Protein AF-A0A3B0ZKE2-F1 (afdb_monomer)

Solvent-accessible surface area (backbone atoms only — not comparable to full-atom values): 6584 Å² total; per-residue (Å²): 139,69,73,66,64,61,55,59,57,56,53,53,57,55,52,51,58,61,49,50,50,48,52,49,22,50,50,53,37,17,63,67,50,73,35,90,6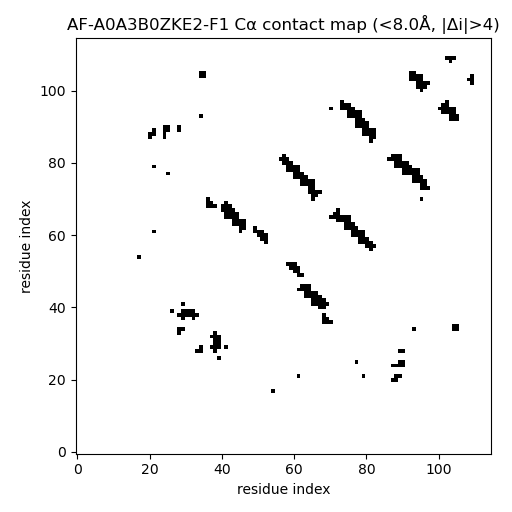8,36,32,74,72,42,39,73,46,74,53,79,86,59,74,66,59,58,98,86,50,54,52,44,57,47,48,28,36,25,74,33,51,76,56,48,80,26,46,35,36,36,39,30,35,45,38,90,87,77,70,41,50,40,65,73,36,40,35,34,42,60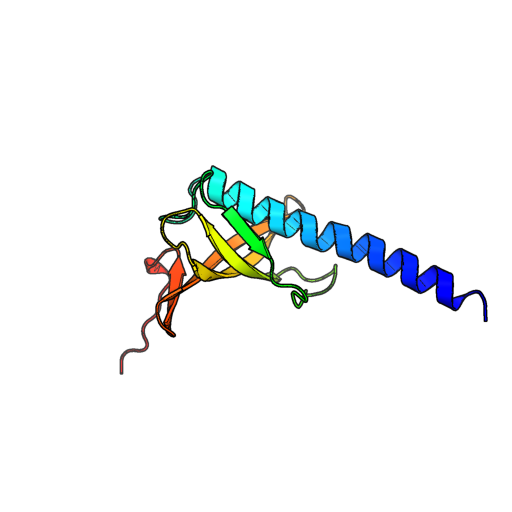,91,89,39,79,43,42,35,56,62,87,73,54,78,74,81,86,126

pLDDT: mean 79.2, std 17.39, range [40.25, 94.75]

Organism: NCBI:txid652676

Sequence (115 aa):
MKKFILILIVVLSQSGCAISSKIDAVNIAADQKKFEGIDQNTRFSISLPASHSGPYASIDQLNFNIEEGKYKGKNASALMGKSKKTETWEVLIIMIDEDGKWVTLPKSAQIFPQL

Structure (mmCIF, N/CA/C/O backbone):
data_AF-A0A3B0ZKE2-F1
#
_entry.id   AF-A0A3B0ZKE2-F1
#
loop_
_atom_site.group_PDB
_atom_site.id
_atom_site.type_symbol
_atom_site.label_atom_id
_atom_site.label_alt_id
_atom_site.label_comp_id
_atom_site.label_asym_id
_atom_site.label_entity_id
_atom_site.label_seq_id
_atom_site.pdbx_PDB_ins_code
_atom_site.Cartn_x
_atom_site.Cartn_y
_atom_site.Cartn_z
_atom_site.occupancy
_atom_site.B_iso_or_equiv
_atom_site.auth_seq_id
_atom_site.auth_comp_id
_atom_site.auth_asym_id
_atom_site.auth_atom_id
_atom_site.pdbx_PDB_model_num
ATOM 1 N N . MET A 1 1 ? 31.698 -28.721 2.680 1.00 44.94 1 MET A N 1
ATOM 2 C CA . MET A 1 1 ? 30.474 -28.079 3.221 1.00 44.94 1 MET A CA 1
ATOM 3 C C . MET A 1 1 ? 30.678 -26.598 3.604 1.00 44.94 1 MET A C 1
ATOM 5 O O . MET A 1 1 ? 30.117 -26.144 4.583 1.00 44.94 1 MET A O 1
ATOM 9 N N . LYS A 1 2 ? 31.459 -25.808 2.844 1.00 42.84 2 LYS A N 1
ATOM 10 C CA . LYS A 1 2 ? 31.631 -24.353 3.086 1.00 42.84 2 LYS A CA 1
ATOM 11 C C . LYS A 1 2 ? 31.039 -23.467 1.978 1.00 42.84 2 LYS A C 1
ATOM 13 O O . LYS A 1 2 ? 30.804 -22.290 2.198 1.00 42.84 2 LYS A O 1
ATOM 18 N N . LYS A 1 3 ? 30.742 -24.041 0.804 1.00 40.25 3 LYS A N 1
ATOM 19 C CA . LYS A 1 3 ? 30.205 -23.313 -0.360 1.00 40.25 3 LYS A CA 1
ATOM 20 C C . LYS A 1 3 ? 28.700 -23.011 -0.264 1.00 40.25 3 LYS A C 1
ATOM 22 O O . LYS A 1 3 ? 28.252 -22.036 -0.846 1.00 40.25 3 LYS A O 1
ATOM 27 N N . PHE A 1 4 ? 27.939 -23.792 0.508 1.00 43.28 4 PHE A N 1
ATOM 28 C CA . PHE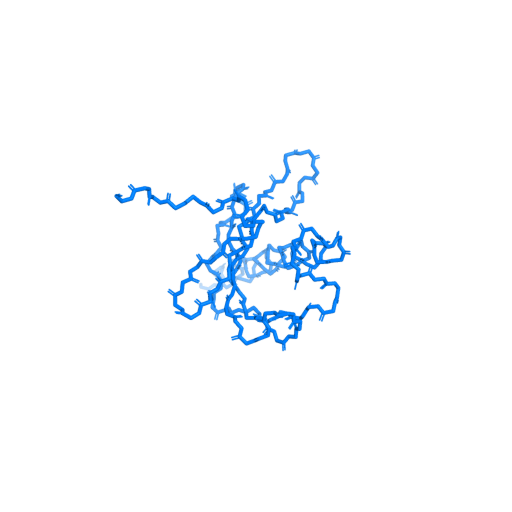 A 1 4 ? 26.490 -23.593 0.662 1.00 43.28 4 PHE A CA 1
ATOM 29 C C . PHE A 1 4 ? 26.119 -22.422 1.586 1.00 43.28 4 PHE A C 1
ATOM 31 O O . PHE A 1 4 ? 25.101 -21.778 1.364 1.00 43.28 4 PHE A O 1
ATOM 38 N N . ILE A 1 5 ? 26.963 -22.093 2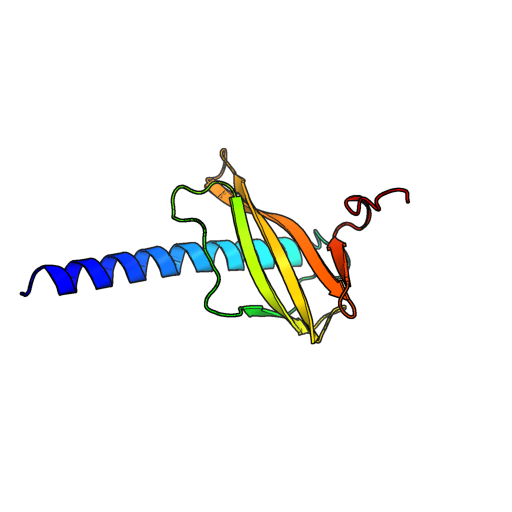.570 1.00 50.03 5 ILE A N 1
ATOM 39 C CA . ILE A 1 5 ? 26.701 -20.996 3.519 1.00 50.03 5 ILE A CA 1
ATOM 40 C C . ILE A 1 5 ? 26.791 -19.628 2.823 1.00 50.03 5 ILE A C 1
ATOM 42 O O . ILE A 1 5 ? 26.024 -18.724 3.135 1.00 50.03 5 ILE A O 1
ATOM 46 N N . LEU A 1 6 ? 27.675 -19.486 1.828 1.00 41.53 6 LEU A N 1
ATOM 47 C CA . LEU A 1 6 ? 27.859 -18.218 1.117 1.00 41.53 6 LEU A CA 1
ATOM 48 C C . LEU A 1 6 ? 26.670 -17.872 0.200 1.00 41.53 6 LEU A C 1
ATOM 50 O O . LEU A 1 6 ? 26.340 -16.703 0.038 1.00 41.53 6 LEU A O 1
ATOM 54 N N . ILE A 1 7 ? 26.007 -18.884 -0.373 1.00 49.22 7 ILE A N 1
ATOM 55 C CA . ILE A 1 7 ? 24.873 -18.688 -1.292 1.00 49.22 7 ILE A CA 1
ATOM 56 C C . ILE A 1 7 ? 23.630 -18.207 -0.529 1.00 49.22 7 ILE A C 1
ATOM 58 O O . ILE A 1 7 ? 22.909 -17.344 -1.019 1.00 49.22 7 ILE A O 1
ATOM 62 N N . LEU A 1 8 ? 23.413 -18.687 0.700 1.00 42.62 8 LEU A N 1
ATOM 63 C CA . LEU A 1 8 ? 22.253 -18.301 1.511 1.00 42.62 8 LEU A CA 1
ATOM 64 C C . LEU A 1 8 ? 22.283 -16.813 1.922 1.00 42.62 8 LEU A C 1
ATOM 66 O O . LEU A 1 8 ? 21.244 -16.160 1.959 1.00 42.62 8 LEU A O 1
ATOM 70 N N . ILE A 1 9 ? 23.472 -16.256 2.178 1.00 49.38 9 ILE A N 1
ATOM 71 C CA . ILE A 1 9 ? 23.643 -14.859 2.620 1.00 49.38 9 ILE A CA 1
ATOM 72 C C . ILE A 1 9 ? 23.364 -13.866 1.478 1.00 49.38 9 ILE A C 1
ATOM 74 O O . ILE A 1 9 ? 22.755 -12.822 1.704 1.00 49.38 9 ILE A O 1
ATOM 78 N N . VAL A 1 10 ? 23.757 -14.199 0.244 1.00 44.62 10 VAL A N 1
ATOM 79 C CA . VAL A 1 10 ? 23.536 -13.334 -0.931 1.00 44.62 10 VAL A CA 1
ATOM 80 C C . VAL A 1 10 ? 22.063 -13.314 -1.359 1.00 44.62 10 VAL A C 1
ATOM 82 O O . VAL A 1 10 ? 21.569 -12.286 -1.814 1.00 44.62 10 VAL A O 1
ATOM 85 N N . VAL A 1 11 ? 21.330 -14.417 -1.174 1.00 48.22 11 VAL A N 1
ATOM 86 C CA . VAL A 1 11 ? 19.886 -14.460 -1.465 1.00 48.22 11 VAL A CA 1
ATOM 87 C C . VAL A 1 11 ? 19.098 -13.599 -0.471 1.00 48.22 11 VAL A C 1
ATOM 89 O O . VAL A 1 11 ? 18.200 -12.870 -0.886 1.00 48.22 11 VAL A O 1
ATOM 92 N N . LEU A 1 12 ? 19.481 -13.603 0.814 1.00 44.09 12 LEU A N 1
ATOM 93 C CA . LEU A 1 12 ? 18.820 -12.806 1.856 1.00 44.09 12 LEU A CA 1
ATOM 94 C C . LEU A 1 12 ? 19.011 -11.290 1.669 1.00 44.09 12 LEU A C 1
ATOM 96 O O . LEU A 1 12 ? 18.078 -10.521 1.914 1.00 44.09 12 LEU A O 1
ATOM 100 N N . SER A 1 13 ? 20.180 -10.848 1.189 1.00 45.97 13 SER A N 1
ATOM 101 C CA . SER A 1 13 ? 20.431 -9.423 0.933 1.00 45.97 13 SER A CA 1
ATOM 102 C C . SER A 1 13 ? 19.670 -8.895 -0.287 1.00 45.97 13 SER A C 1
ATOM 104 O O . SER A 1 13 ? 19.181 -7.768 -0.256 1.00 45.97 13 SER A O 1
ATOM 106 N N . GLN A 1 14 ? 19.486 -9.711 -1.332 1.00 47.28 14 GLN A N 1
ATOM 107 C CA . GLN A 1 14 ? 18.689 -9.314 -2.499 1.00 47.28 14 GLN A CA 1
ATOM 108 C C . GLN A 1 14 ? 17.185 -9.279 -2.204 1.00 47.28 14 GLN A C 1
ATOM 110 O O . GLN A 1 14 ? 16.487 -8.386 -2.689 1.00 47.28 14 GLN A O 1
ATOM 115 N N . SER A 1 15 ? 16.679 -10.193 -1.369 1.00 50.41 15 SER A N 1
ATOM 116 C CA . SER A 1 15 ? 15.276 -10.157 -0.940 1.00 50.41 15 SER A CA 1
ATOM 117 C C . SER A 1 15 ? 14.951 -8.940 -0.069 1.00 50.41 15 SER A C 1
ATOM 119 O O . SER A 1 15 ? 13.867 -8.383 -0.209 1.00 50.41 15 SER A O 1
ATOM 121 N N . GLY A 1 16 ? 15.886 -8.473 0.768 1.00 51.56 16 GLY A N 1
ATOM 122 C CA . GLY A 1 16 ? 15.686 -7.280 1.603 1.00 51.56 16 GLY A CA 1
ATOM 123 C C . GLY A 1 16 ? 15.430 -6.007 0.785 1.00 51.56 16 GLY A C 1
ATOM 124 O O . GLY A 1 16 ? 14.481 -5.276 1.067 1.00 51.56 16 GLY A O 1
ATOM 125 N N . CYS A 1 17 ? 16.198 -5.793 -0.289 1.00 60.97 17 CYS A N 1
ATOM 126 C CA . CYS A 1 17 ? 16.008 -4.656 -1.203 1.00 60.97 17 CYS A CA 1
ATOM 127 C C . CYS A 1 17 ? 14.709 -4.757 -2.029 1.00 60.97 17 CYS A C 1
ATOM 129 O O . CYS A 1 17 ? 14.093 -3.750 -2.391 1.00 60.97 17 CYS A O 1
ATOM 131 N N . ALA A 1 18 ? 14.270 -5.980 -2.345 1.00 67.62 18 ALA A N 1
ATOM 132 C CA . ALA A 1 18 ? 13.046 -6.200 -3.113 1.00 67.62 18 ALA A CA 1
ATOM 133 C C . ALA A 1 18 ? 11.779 -5.866 -2.310 1.00 67.62 18 ALA A C 1
ATOM 135 O O . ALA A 1 18 ? 10.769 -5.488 -2.902 1.00 67.62 18 ALA A O 1
ATOM 136 N N . ILE A 1 19 ? 11.828 -5.999 -0.982 1.00 76.69 19 ILE A N 1
ATOM 137 C CA . ILE A 1 19 ? 10.722 -5.635 -0.092 1.00 76.69 19 ILE A CA 1
ATOM 138 C C . ILE A 1 19 ? 10.732 -4.132 0.168 1.00 76.69 19 ILE A C 1
ATOM 140 O O . ILE A 1 19 ? 9.693 -3.503 0.000 1.00 76.69 19 ILE A O 1
ATOM 144 N N . SER A 1 20 ? 11.887 -3.539 0.494 1.00 81.31 20 SER A N 1
ATOM 145 C CA . SER A 1 20 ? 11.982 -2.102 0.801 1.00 81.31 20 SER A CA 1
ATOM 146 C C . SER A 1 20 ? 11.416 -1.224 -0.317 1.00 81.31 20 SER A C 1
ATOM 148 O O . SER A 1 20 ? 10.575 -0.373 -0.058 1.00 81.31 20 SER A O 1
ATOM 150 N N . SER A 1 21 ? 11.752 -1.524 -1.574 1.00 84.56 21 SER A N 1
ATOM 151 C CA . SER A 1 21 ? 11.231 -0.776 -2.731 1.00 84.56 21 SER A CA 1
ATOM 152 C C . SER A 1 21 ? 9.706 -0.852 -2.904 1.00 84.56 21 SER A C 1
ATOM 154 O O . SER A 1 21 ? 9.107 0.050 -3.489 1.00 84.56 21 SER A O 1
ATOM 156 N N . LYS A 1 22 ? 9.054 -1.905 -2.397 1.00 86.94 22 LYS A N 1
ATOM 157 C CA . LYS A 1 22 ? 7.587 -2.023 -2.400 1.00 86.94 22 LYS A CA 1
ATOM 158 C C . LYS A 1 22 ? 6.960 -1.205 -1.278 1.00 86.94 22 LYS A C 1
ATOM 160 O O . LYS A 1 22 ? 5.933 -0.572 -1.493 1.00 86.94 22 LYS A O 1
ATOM 165 N N . ILE A 1 23 ? 7.598 -1.182 -0.109 1.00 88.19 23 ILE A N 1
ATOM 166 C CA . ILE A 1 23 ? 7.194 -0.321 1.011 1.00 88.19 23 ILE A CA 1
ATOM 167 C C . ILE A 1 23 ? 7.261 1.141 0.581 1.00 88.19 23 ILE A C 1
ATOM 169 O O . ILE A 1 23 ? 6.295 1.879 0.756 1.00 88.19 23 ILE A O 1
ATOM 173 N N . ASP A 1 24 ? 8.365 1.532 -0.056 1.00 89.94 24 ASP A N 1
ATOM 174 C CA . ASP A 1 24 ? 8.557 2.888 -0.563 1.00 89.94 24 ASP A CA 1
ATOM 175 C C . ASP A 1 24 ? 7.454 3.267 -1.551 1.00 89.94 24 ASP A C 1
ATOM 177 O O . ASP A 1 24 ? 6.903 4.358 -1.473 1.00 89.94 24 ASP A O 1
ATOM 181 N N . ALA A 1 25 ? 7.057 2.352 -2.434 1.00 91.12 25 ALA A N 1
ATOM 182 C CA . ALA A 1 25 ? 5.960 2.592 -3.363 1.00 91.12 25 ALA A CA 1
ATOM 183 C C . ALA A 1 25 ? 4.595 2.781 -2.668 1.00 91.12 25 ALA A C 1
ATOM 185 O O . ALA A 1 25 ? 3.785 3.578 -3.147 1.00 91.12 25 ALA A O 1
ATOM 186 N N . VAL A 1 26 ? 4.334 2.105 -1.541 1.00 91.38 26 VAL A N 1
ATOM 187 C CA . VAL A 1 26 ? 3.137 2.365 -0.717 1.00 91.38 26 VAL A CA 1
ATOM 188 C C . VAL A 1 26 ? 3.215 3.738 -0.053 1.00 91.38 26 VAL A C 1
ATOM 190 O O . VAL A 1 26 ? 2.249 4.495 -0.142 1.00 91.38 26 VAL A O 1
ATOM 193 N N . ASN A 1 27 ? 4.359 4.094 0.533 1.00 91.81 27 ASN A N 1
ATOM 194 C CA . ASN A 1 27 ? 4.566 5.407 1.150 1.00 91.81 27 ASN A CA 1
ATOM 195 C C . ASN A 1 27 ? 4.421 6.541 0.125 1.00 91.81 2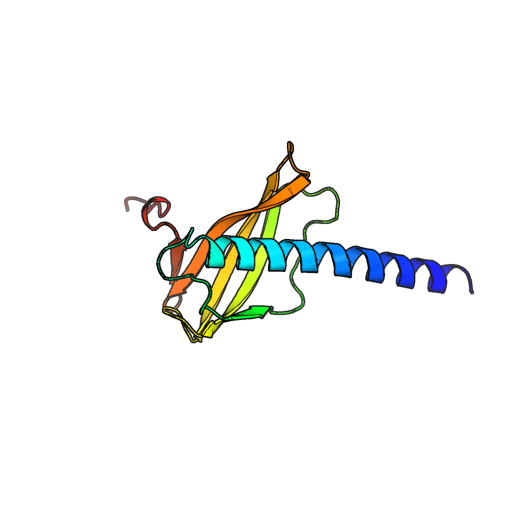7 ASN A C 1
ATOM 197 O O . ASN A 1 27 ? 3.671 7.480 0.356 1.00 91.81 27 ASN A O 1
ATOM 201 N N . ILE A 1 28 ? 5.030 6.406 -1.057 1.00 93.19 28 ILE A N 1
ATOM 202 C CA . ILE A 1 28 ? 4.892 7.367 -2.161 1.00 93.19 28 ILE A CA 1
ATOM 203 C C . ILE A 1 28 ? 3.423 7.514 -2.574 1.00 93.19 28 ILE A C 1
ATOM 205 O O . ILE A 1 28 ? 2.951 8.628 -2.796 1.00 93.19 28 ILE A O 1
ATOM 209 N N . ALA A 1 29 ? 2.679 6.409 -2.680 1.00 91.81 29 ALA A N 1
ATOM 210 C CA . ALA A 1 29 ? 1.259 6.470 -3.018 1.00 91.81 29 ALA A CA 1
ATOM 211 C C . ALA A 1 29 ? 0.426 7.176 -1.931 1.00 91.81 29 ALA A C 1
ATOM 213 O O . ALA A 1 29 ? -0.521 7.894 -2.266 1.00 91.81 29 ALA A O 1
ATOM 214 N N . ALA A 1 30 ? 0.783 6.991 -0.658 1.00 92.31 30 ALA A N 1
ATOM 215 C CA . ALA A 1 30 ? 0.174 7.682 0.473 1.00 92.31 30 ALA A CA 1
ATOM 216 C C . ALA A 1 30 ? 0.504 9.186 0.453 1.00 92.31 30 ALA A C 1
ATOM 218 O O . ALA A 1 30 ? -0.402 10.016 0.503 1.00 92.31 30 ALA A O 1
ATOM 219 N N . ASP A 1 31 ? 1.765 9.563 0.252 1.00 93.25 31 ASP A N 1
ATOM 220 C CA . ASP A 1 31 ? 2.192 10.965 0.148 1.00 93.25 31 ASP A CA 1
ATOM 221 C C . ASP A 1 31 ? 1.478 11.700 -0.995 1.00 93.25 31 ASP A C 1
ATOM 223 O O . ASP A 1 31 ? 1.049 12.848 -0.857 1.00 93.25 31 ASP A O 1
ATOM 227 N N . GLN A 1 32 ? 1.268 11.008 -2.117 1.00 92.50 32 GLN A N 1
ATOM 228 C CA . GLN A 1 32 ? 0.532 11.523 -3.274 1.00 92.50 32 GLN A CA 1
ATOM 229 C C . GLN A 1 32 ? -0.989 11.567 -3.074 1.00 92.50 32 GLN A C 1
ATOM 231 O O . GLN A 1 32 ? -1.698 12.037 -3.966 1.00 92.50 32 GLN A O 1
ATOM 236 N N . LYS A 1 33 ? -1.512 11.064 -1.946 1.00 91.56 33 LYS A N 1
ATOM 237 C CA . LYS A 1 33 ? -2.953 10.882 -1.693 1.00 91.56 33 LYS A CA 1
ATOM 238 C C . LYS A 1 33 ? -3.648 10.137 -2.836 1.00 91.56 33 LYS A C 1
ATOM 240 O O . LYS A 1 33 ? -4.776 10.459 -3.212 1.00 91.56 33 LYS A O 1
ATOM 245 N N . LYS A 1 34 ? -2.960 9.144 -3.411 1.00 90.38 34 LYS A N 1
ATOM 246 C CA . LYS A 1 34 ? -3.434 8.391 -4.583 1.00 90.38 34 LYS A CA 1
ATOM 247 C C . LYS A 1 34 ? -4.707 7.593 -4.281 1.00 90.38 34 LYS A C 1
ATOM 249 O O . LYS A 1 34 ? -5.501 7.343 -5.186 1.00 90.38 34 LYS A O 1
ATOM 254 N N . PHE A 1 35 ? -4.906 7.206 -3.020 1.00 92.69 35 PHE A N 1
ATOM 255 C CA . PHE A 1 35 ? -6.046 6.415 -2.567 1.00 92.69 35 PHE A CA 1
ATOM 256 C C . PHE A 1 35 ? -6.799 7.131 -1.445 1.00 92.69 35 PHE A C 1
ATOM 258 O O . PHE A 1 35 ? -6.207 7.676 -0.517 1.00 92.69 35 PHE A O 1
ATOM 265 N N . GLU A 1 36 ? -8.129 7.120 -1.516 1.00 89.81 36 GLU A N 1
ATOM 266 C CA . GLU A 1 36 ? -8.977 7.819 -0.551 1.00 89.81 36 GLU A CA 1
ATOM 267 C C . GLU A 1 36 ? -8.774 7.288 0.877 1.00 89.81 36 GLU A C 1
ATOM 269 O O . GLU A 1 36 ? -9.038 6.119 1.163 1.00 89.81 36 GLU A O 1
ATOM 274 N N . GLY A 1 37 ? -8.378 8.175 1.793 1.00 88.56 37 GLY A N 1
ATOM 275 C CA . GLY A 1 37 ? -8.156 7.833 3.200 1.00 88.56 37 GLY A CA 1
ATOM 276 C C . GLY A 1 37 ? -6.807 7.178 3.494 1.00 88.56 37 GLY A C 1
ATOM 277 O O . GLY A 1 37 ? -6.595 6.771 4.633 1.00 88.56 37 GLY A O 1
ATOM 278 N N . ILE A 1 38 ? -5.929 7.090 2.490 1.00 92.06 38 ILE A N 1
ATOM 279 C CA . ILE A 1 38 ? -4.523 6.721 2.631 1.00 92.06 38 ILE A CA 1
ATOM 280 C C . ILE A 1 38 ? -3.695 7.954 2.260 1.00 92.06 38 ILE A C 1
ATOM 282 O O . ILE A 1 38 ? -3.645 8.358 1.098 1.00 92.06 38 ILE A O 1
ATOM 286 N N . ASP A 1 39 ? -3.087 8.575 3.263 1.00 93.38 39 ASP A N 1
ATOM 287 C CA . ASP A 1 39 ? -2.265 9.777 3.120 1.00 93.38 39 ASP A CA 1
ATOM 288 C C . ASP A 1 39 ? -0.942 9.668 3.899 1.00 93.38 39 ASP A C 1
ATOM 290 O O . ASP A 1 39 ? -0.706 8.671 4.577 1.00 93.38 39 ASP A O 1
ATOM 294 N N . GLN A 1 40 ? -0.092 10.696 3.835 1.00 91.50 40 GLN A N 1
ATOM 295 C CA . GLN A 1 40 ? 1.198 10.755 4.545 1.00 91.50 40 GLN A CA 1
ATOM 296 C C . GLN A 1 40 ? 1.122 10.520 6.072 1.00 91.50 40 GLN A C 1
ATOM 298 O O . GLN A 1 40 ? 2.136 10.234 6.700 1.00 91.50 40 GLN A O 1
ATOM 303 N N . ASN A 1 41 ? -0.056 10.661 6.698 1.00 91.56 41 ASN A N 1
ATOM 304 C CA . ASN A 1 41 ? -0.250 10.386 8.128 1.00 91.56 41 ASN A CA 1
ATOM 305 C C . ASN A 1 41 ? -0.675 8.932 8.388 1.00 91.56 41 ASN A C 1
ATOM 307 O O . ASN A 1 41 ? -0.872 8.531 9.535 1.00 91.56 41 ASN A O 1
ATOM 311 N N . THR A 1 42 ? -0.875 8.145 7.334 1.00 92.19 42 THR A N 1
ATOM 312 C CA . THR A 1 42 ? -1.225 6.732 7.442 1.00 92.19 42 THR A CA 1
ATOM 313 C C . THR A 1 42 ? 0.042 5.936 7.718 1.00 92.19 42 THR A C 1
ATOM 315 O O . THR A 1 42 ? 1.011 6.018 6.966 1.00 92.19 42 THR A O 1
ATOM 318 N N . ARG A 1 43 ? 0.045 5.159 8.802 1.00 91.81 43 ARG A N 1
ATOM 319 C CA . ARG A 1 43 ? 1.181 4.302 9.171 1.00 91.81 43 ARG A CA 1
ATOM 320 C C . ARG A 1 43 ? 0.816 2.846 8.961 1.00 91.81 43 ARG A C 1
ATOM 322 O O . ARG A 1 43 ? -0.301 2.435 9.275 1.00 91.81 43 ARG A O 1
ATOM 329 N N . PHE A 1 44 ? 1.769 2.075 8.454 1.00 90.75 44 PHE A N 1
ATOM 330 C CA . PHE A 1 44 ? 1.576 0.673 8.108 1.00 90.75 44 PHE A CA 1
ATOM 331 C C . PHE A 1 44 ? 2.596 -0.196 8.837 1.00 90.75 44 PHE A C 1
ATOM 333 O O . PHE A 1 44 ? 3.780 0.145 8.871 1.00 90.75 44 PHE A O 1
ATOM 340 N N . SER A 1 45 ? 2.166 -1.355 9.330 1.00 89.06 45 SER A N 1
ATOM 341 C CA . SER A 1 45 ? 3.068 -2.435 9.727 1.00 89.06 45 SER A CA 1
ATOM 342 C C . SER A 1 45 ? 2.928 -3.624 8.797 1.00 89.06 45 SER A C 1
ATOM 344 O O . SER A 1 45 ? 1.840 -4.084 8.464 1.00 89.06 45 SER A O 1
ATOM 346 N N . ILE A 1 46 ? 4.065 -4.126 8.333 1.00 81.56 46 ILE A N 1
ATOM 347 C CA . ILE A 1 46 ? 4.100 -5.188 7.332 1.00 81.56 46 ILE A CA 1
ATOM 348 C C . ILE A 1 46 ? 4.053 -6.524 8.047 1.00 81.56 46 ILE A C 1
ATOM 350 O O . ILE A 1 46 ? 4.869 -6.804 8.926 1.00 81.56 46 ILE A O 1
ATOM 354 N N . SER A 1 47 ? 3.116 -7.370 7.637 1.00 67.50 47 SER A N 1
ATOM 355 C CA . SER A 1 47 ? 3.039 -8.736 8.136 1.00 67.50 47 SER A CA 1
ATOM 356 C C . SER A 1 47 ? 4.048 -9.598 7.377 1.00 67.50 47 SER A C 1
ATOM 358 O O . SER A 1 47 ? 3.876 -9.872 6.189 1.00 67.50 47 SER A O 1
ATOM 360 N N . LEU A 1 48 ? 5.118 -10.018 8.055 1.00 60.75 48 LEU A N 1
ATOM 361 C CA . LEU A 1 48 ? 6.053 -11.018 7.540 1.00 60.75 48 LEU A CA 1
ATOM 362 C C . LEU A 1 48 ? 5.607 -12.428 7.981 1.00 60.75 48 LEU A C 1
ATOM 364 O O . LEU A 1 48 ? 5.183 -12.584 9.126 1.00 60.75 48 LEU A O 1
ATOM 368 N N . PRO A 1 49 ? 5.723 -13.462 7.126 1.00 55.00 49 PRO A N 1
ATOM 369 C CA . PRO A 1 49 ? 6.334 -13.446 5.801 1.00 55.00 49 PRO A CA 1
ATOM 370 C C . PRO A 1 49 ? 5.370 -12.908 4.739 1.00 55.00 49 PRO A C 1
ATOM 372 O O . PRO A 1 49 ? 4.294 -13.459 4.514 1.00 55.00 49 PRO A O 1
ATOM 375 N N . ALA A 1 50 ? 5.778 -11.853 4.041 1.00 58.53 50 ALA A N 1
ATOM 376 C CA . ALA A 1 50 ? 5.072 -11.428 2.849 1.00 58.53 50 ALA A CA 1
ATOM 377 C C . ALA A 1 50 ? 5.512 -12.359 1.706 1.00 58.53 50 ALA A C 1
ATOM 379 O O . ALA A 1 50 ? 6.699 -12.516 1.417 1.00 58.53 50 ALA A O 1
ATOM 380 N N . SER A 1 51 ? 4.553 -13.082 1.124 1.00 59.97 51 SER A N 1
ATOM 381 C CA . SER A 1 51 ? 4.805 -13.898 -0.061 1.00 59.97 51 SER A CA 1
ATOM 382 C C . SER A 1 51 ? 5.145 -12.952 -1.202 1.00 59.97 51 SER A C 1
ATOM 384 O O . SER A 1 51 ? 4.289 -12.185 -1.630 1.00 59.97 51 SER A O 1
ATOM 386 N N . HIS A 1 52 ? 6.391 -12.993 -1.666 1.00 63.75 52 HIS A N 1
ATOM 387 C CA . HIS A 1 52 ? 6.852 -12.139 -2.747 1.00 63.75 52 HIS A CA 1
ATOM 388 C C . HIS A 1 52 ? 7.070 -12.945 -4.006 1.00 63.75 52 HIS A C 1
ATOM 390 O O . HIS A 1 52 ? 7.815 -13.928 -4.029 1.00 63.75 52 HIS A O 1
ATOM 396 N N . SER A 1 53 ? 6.474 -12.458 -5.080 1.00 65.19 53 SER A N 1
ATOM 397 C CA . SER A 1 53 ? 6.858 -12.856 -6.419 1.00 65.19 53 SER A CA 1
ATOM 398 C C . SER A 1 53 ? 8.329 -12.448 -6.615 1.00 65.19 53 SER A C 1
ATOM 400 O O . SER A 1 53 ? 8.721 -11.327 -6.279 1.00 65.19 53 SER A O 1
ATOM 402 N N . GLY A 1 54 ? 9.173 -13.394 -7.047 1.00 60.97 54 GLY A N 1
ATOM 403 C CA . GLY A 1 54 ? 10.632 -13.226 -7.127 1.00 60.97 54 GLY A CA 1
ATOM 404 C C . GLY A 1 54 ? 11.088 -12.018 -7.968 1.00 60.97 54 GLY A C 1
ATOM 405 O O . GLY A 1 54 ? 10.273 -11.334 -8.580 1.00 60.97 54 GLY A O 1
ATOM 406 N N . PRO A 1 55 ? 12.400 -11.749 -8.074 1.00 60.38 55 PRO A N 1
ATOM 407 C CA . PRO A 1 55 ? 12.934 -10.506 -8.657 1.00 60.38 55 PRO A CA 1
ATOM 408 C C . PRO A 1 55 ? 12.552 -10.249 -10.129 1.00 60.38 55 PRO A C 1
ATOM 410 O O . PRO A 1 55 ? 12.683 -9.124 -10.607 1.00 60.38 55 PRO A O 1
ATOM 413 N N . TYR A 1 56 ? 12.072 -11.274 -10.838 1.00 65.94 56 TYR A N 1
ATOM 414 C CA . TYR A 1 56 ? 11.610 -11.205 -12.228 1.00 65.94 56 TYR A CA 1
ATOM 415 C C . TYR A 1 56 ? 10.100 -10.973 -12.372 1.00 65.94 56 TYR A C 1
ATOM 417 O O . TYR A 1 56 ? 9.592 -10.911 -13.491 1.00 65.94 56 TYR A O 1
ATOM 425 N N . ALA A 1 57 ? 9.367 -10.870 -11.264 1.00 74.06 57 ALA A N 1
ATOM 426 C CA . ALA A 1 57 ? 7.941 -10.610 -11.295 1.00 74.06 57 ALA A CA 1
ATOM 427 C C . ALA A 1 57 ? 7.659 -9.142 -11.637 1.00 74.06 57 ALA A C 1
ATOM 429 O O . ALA A 1 57 ? 8.275 -8.224 -11.094 1.00 74.06 57 ALA A O 1
ATOM 430 N N . SER A 1 58 ? 6.704 -8.923 -12.538 1.00 82.62 58 SER A N 1
ATOM 431 C CA . SER A 1 58 ? 6.212 -7.593 -12.910 1.00 82.62 58 SER A CA 1
ATOM 432 C C . SER A 1 58 ? 4.999 -7.151 -12.093 1.00 82.62 58 SER A C 1
ATOM 434 O O . SER A 1 58 ? 4.596 -5.995 -12.193 1.00 82.62 58 SER A O 1
ATOM 436 N N . ILE A 1 59 ? 4.411 -8.058 -11.314 1.00 86.50 59 ILE A N 1
ATOM 437 C CA . ILE A 1 59 ? 3.263 -7.830 -10.437 1.00 86.50 59 ILE A CA 1
ATOM 438 C C . ILE A 1 59 ? 3.570 -8.507 -9.106 1.00 86.50 59 ILE A C 1
ATOM 440 O O . ILE A 1 59 ? 4.153 -9.593 -9.095 1.00 86.50 59 ILE A O 1
ATOM 444 N N . ASP A 1 60 ? 3.196 -7.871 -8.003 1.00 88.50 60 ASP A N 1
ATOM 445 C CA . ASP A 1 60 ? 3.283 -8.482 -6.683 1.00 88.50 60 ASP A CA 1
ATOM 446 C C . ASP A 1 60 ? 2.234 -7.921 -5.719 1.00 88.50 60 ASP A C 1
ATOM 448 O O . ASP A 1 60 ? 1.522 -6.962 -6.030 1.00 88.50 60 ASP A O 1
ATOM 452 N N . GLN A 1 61 ? 2.160 -8.529 -4.539 1.00 87.19 61 GLN A N 1
ATOM 453 C CA . GLN A 1 61 ? 1.265 -8.137 -3.463 1.00 87.19 61 GLN A CA 1
ATOM 454 C C . GLN A 1 61 ? 2.060 -7.814 -2.195 1.00 87.19 61 GLN A C 1
ATOM 456 O O . GLN A 1 61 ? 3.020 -8.506 -1.850 1.00 87.19 61 GLN A O 1
ATOM 461 N N . LEU A 1 62 ? 1.638 -6.777 -1.474 1.00 88.25 62 LEU A N 1
ATOM 462 C CA . LEU A 1 62 ? 2.158 -6.456 -0.148 1.00 88.25 62 LEU A CA 1
ATOM 463 C C . LEU A 1 62 ? 1.008 -6.395 0.853 1.00 88.25 62 LEU A C 1
ATOM 465 O O . LEU A 1 62 ? 0.111 -5.568 0.713 1.00 88.25 62 LEU A O 1
ATOM 469 N N . ASN A 1 63 ? 1.050 -7.258 1.867 1.00 89.75 63 ASN A N 1
ATOM 470 C CA . ASN A 1 63 ? 0.069 -7.280 2.952 1.00 89.75 63 ASN A CA 1
ATOM 471 C C . ASN A 1 63 ? 0.589 -6.490 4.155 1.00 89.75 63 ASN A C 1
ATOM 473 O O . ASN A 1 63 ? 1.752 -6.634 4.543 1.00 89.75 63 ASN A O 1
ATOM 477 N N . PHE A 1 64 ? -0.273 -5.678 4.753 1.00 90.69 64 PHE A N 1
ATOM 478 C CA . PHE A 1 64 ? 0.071 -4.837 5.896 1.00 90.69 64 PHE A CA 1
ATOM 479 C C . PHE A 1 64 ? -1.151 -4.553 6.772 1.00 90.69 64 PHE A C 1
ATOM 481 O O . PHE A 1 64 ? -2.293 -4.623 6.322 1.00 90.69 64 PHE A O 1
ATOM 488 N N . ASN A 1 65 ? -0.909 -4.221 8.035 1.00 93.56 65 ASN A N 1
ATOM 489 C CA . ASN A 1 65 ? -1.899 -3.657 8.940 1.00 93.56 65 ASN A CA 1
ATOM 490 C C . ASN A 1 65 ? -1.765 -2.129 8.964 1.00 93.56 65 ASN A C 1
ATOM 492 O O . ASN A 1 65 ? -0.660 -1.598 8.848 1.00 93.56 65 ASN A O 1
ATOM 496 N N . ILE A 1 66 ? -2.886 -1.422 9.091 1.00 93.44 66 ILE A N 1
ATOM 497 C CA . ILE A 1 66 ? -2.914 0.040 9.179 1.00 93.44 66 ILE A CA 1
ATOM 498 C C . ILE A 1 66 ? -2.940 0.441 10.657 1.00 93.44 66 ILE A C 1
ATOM 500 O O . ILE A 1 66 ? -3.929 0.224 11.351 1.00 93.44 66 ILE A O 1
ATOM 504 N N . GLU A 1 67 ? -1.874 1.066 11.144 1.00 94.62 67 GLU A N 1
ATOM 505 C CA . GLU A 1 67 ? -1.710 1.423 12.561 1.00 94.62 67 GLU A CA 1
ATOM 506 C C . GLU A 1 67 ? -2.275 2.809 12.895 1.00 94.62 67 GLU A C 1
ATOM 508 O O . GLU A 1 67 ? -2.744 3.058 14.011 1.00 94.62 67 GLU A O 1
ATOM 513 N N . GLU A 1 68 ? -2.262 3.714 11.917 1.00 94.50 68 GLU A N 1
ATOM 514 C CA . GLU A 1 68 ? -2.754 5.089 12.024 1.00 94.50 68 GLU A CA 1
ATOM 515 C C . GLU A 1 68 ? -3.433 5.508 10.710 1.00 94.50 68 GLU A C 1
ATOM 517 O O . GLU A 1 68 ? -3.098 4.984 9.650 1.00 94.50 68 GLU A O 1
ATOM 522 N N . GLY A 1 69 ? -4.391 6.441 10.773 1.00 92.94 69 GLY A N 1
ATOM 523 C CA . GLY A 1 69 ? -5.165 6.922 9.616 1.00 92.94 69 GLY A CA 1
ATOM 524 C C . GLY A 1 69 ? -6.643 6.502 9.627 1.00 92.94 69 GLY A C 1
ATOM 525 O O . GLY A 1 69 ? -7.147 5.967 10.618 1.00 92.94 69 GLY A O 1
ATOM 526 N N . LYS A 1 70 ? -7.356 6.754 8.515 1.00 94.19 70 LYS A N 1
ATOM 527 C CA . LYS A 1 70 ? -8.815 6.519 8.383 1.00 94.19 70 LYS A CA 1
ATOM 528 C C . LYS A 1 70 ? -9.211 5.064 8.648 1.00 94.19 70 LYS A C 1
ATOM 530 O O . LYS A 1 70 ? -10.252 4.813 9.245 1.00 94.19 70 LYS A O 1
ATOM 535 N N . TYR A 1 71 ? -8.377 4.121 8.217 1.00 93.38 71 TYR A N 1
ATOM 536 C CA . TYR A 1 71 ? -8.634 2.681 8.304 1.00 93.38 71 TYR A CA 1
ATOM 537 C C . TYR A 1 71 ? -7.821 2.004 9.416 1.00 93.38 71 TYR A C 1
ATOM 539 O O . TYR A 1 71 ? -7.441 0.841 9.294 1.00 93.38 71 TYR A O 1
ATOM 547 N N . LYS A 1 72 ? -7.520 2.729 10.499 1.00 94.75 72 LYS A N 1
ATOM 548 C CA . LYS A 1 72 ? -6.761 2.200 11.638 1.00 94.75 72 LYS A CA 1
ATOM 549 C C . LYS A 1 72 ? -7.340 0.875 12.154 1.00 94.75 72 LYS A C 1
ATOM 551 O O . LYS A 1 72 ? -8.543 0.748 12.373 1.00 94.75 72 LYS A O 1
ATOM 556 N N . GLY A 1 73 ? -6.458 -0.091 12.392 1.00 92.88 73 GLY A N 1
ATOM 557 C CA . GLY A 1 73 ? -6.767 -1.437 12.867 1.00 92.88 73 GLY A CA 1
ATOM 558 C C . GLY A 1 73 ? -7.212 -2.406 11.773 1.00 92.88 73 GLY A C 1
ATOM 559 O O . GLY A 1 73 ? -7.409 -3.584 12.070 1.00 92.88 73 GLY A O 1
ATOM 560 N N . LYS A 1 74 ? -7.372 -1.954 10.523 1.00 94.38 74 LYS A N 1
ATOM 561 C CA . LYS A 1 74 ? -7.767 -2.821 9.409 1.00 94.38 74 LYS A CA 1
ATOM 562 C C . LYS A 1 74 ? -6.548 -3.467 8.753 1.00 94.38 74 LYS A C 1
ATOM 564 O O . LYS A 1 74 ? -5.475 -2.866 8.654 1.00 94.38 74 LYS A O 1
ATOM 569 N N . ASN A 1 75 ? -6.738 -4.695 8.279 1.00 93.00 75 ASN A N 1
ATOM 570 C CA . ASN A 1 75 ? -5.781 -5.347 7.395 1.00 93.00 75 ASN A CA 1
ATOM 571 C C . ASN A 1 75 ? -5.963 -4.810 5.980 1.00 93.00 75 ASN A C 1
ATOM 573 O O . ASN A 1 75 ? -7.080 -4.532 5.544 1.00 93.00 75 ASN A O 1
ATOM 577 N N . ALA A 1 76 ? -4.862 -4.678 5.259 1.00 92.88 76 ALA A N 1
ATOM 578 C CA . ALA A 1 76 ? -4.853 -4.175 3.906 1.00 92.88 76 ALA A CA 1
ATOM 579 C C . ALA A 1 76 ? -3.848 -4.929 3.035 1.00 92.88 76 ALA A C 1
ATOM 581 O O . ALA A 1 76 ? -2.920 -5.593 3.507 1.00 92.88 76 ALA A O 1
ATOM 582 N N . SER A 1 77 ? -4.066 -4.835 1.732 1.00 91.94 77 SER A N 1
ATOM 583 C CA . SER A 1 77 ? -3.234 -5.456 0.722 1.00 91.94 77 SER A CA 1
ATOM 584 C C . SER A 1 77 ? -3.074 -4.529 -0.472 1.00 91.94 77 SER A C 1
ATOM 586 O O . SER A 1 77 ? -4.059 -4.136 -1.093 1.00 91.94 77 SER A O 1
ATOM 588 N N . ALA A 1 78 ? -1.839 -4.166 -0.800 1.00 91.88 78 ALA A N 1
ATOM 589 C CA . ALA A 1 78 ? -1.525 -3.423 -2.010 1.00 91.88 78 ALA A CA 1
ATOM 590 C C . ALA A 1 78 ? -1.206 -4.394 -3.146 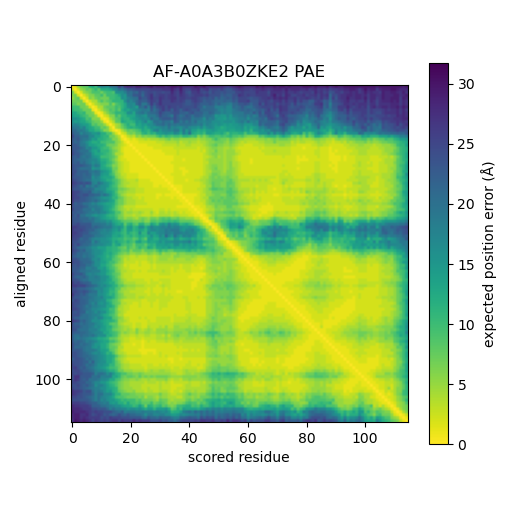1.00 91.88 78 ALA A C 1
ATOM 592 O O . ALA A 1 78 ? -0.266 -5.184 -3.047 1.00 91.88 78 ALA A O 1
ATOM 593 N N . LEU A 1 79 ? -1.953 -4.285 -4.243 1.00 90.81 79 LEU A N 1
ATOM 594 C CA . LEU A 1 79 ? -1.575 -4.862 -5.526 1.00 90.81 79 LEU A CA 1
ATOM 595 C C . LEU A 1 79 ? -0.658 -3.878 -6.249 1.00 90.81 79 LEU A C 1
ATOM 597 O O . LEU A 1 79 ? -1.006 -2.708 -6.441 1.00 90.81 79 LEU A O 1
ATOM 601 N N . MET A 1 80 ? 0.509 -4.356 -6.661 1.00 91.12 80 MET A N 1
ATOM 602 C CA . MET A 1 80 ? 1.588 -3.516 -7.165 1.00 91.12 80 MET A CA 1
ATOM 603 C C . MET A 1 80 ? 2.100 -4.034 -8.502 1.00 91.12 80 MET A C 1
ATOM 605 O O . MET A 1 80 ? 2.159 -5.241 -8.730 1.00 91.12 80 MET A O 1
ATOM 609 N N . GLY A 1 81 ? 2.506 -3.118 -9.375 1.00 90.12 81 GLY A N 1
ATOM 610 C CA . GLY A 1 81 ? 3.145 -3.430 -10.650 1.00 90.12 81 GLY A CA 1
ATOM 611 C C . GLY A 1 81 ? 4.507 -2.758 -10.762 1.00 90.12 81 GLY A C 1
ATOM 612 O O . GLY A 1 81 ? 4.694 -1.654 -10.257 1.00 90.12 81 GLY A O 1
ATOM 613 N N . LYS A 1 82 ? 5.463 -3.405 -11.429 1.00 89.88 82 LYS A N 1
ATOM 614 C CA . LYS A 1 82 ? 6.758 -2.801 -11.755 1.00 89.88 82 LYS A CA 1
ATOM 615 C C . LYS A 1 82 ? 6.673 -2.107 -13.114 1.00 89.88 82 LYS A C 1
ATOM 617 O O . LYS A 1 82 ? 6.417 -2.750 -14.134 1.00 89.88 82 LYS A O 1
ATOM 622 N N . SER A 1 83 ? 6.891 -0.795 -13.134 1.00 86.50 83 SER A N 1
ATOM 623 C CA . SER A 1 83 ? 6.887 0.004 -14.360 1.00 86.50 83 SER A CA 1
ATOM 624 C C . SER A 1 83 ? 8.017 -0.430 -15.291 1.00 86.50 83 SER A C 1
ATOM 626 O O . SER A 1 83 ? 9.177 -0.487 -14.894 1.00 86.50 83 SER A O 1
ATOM 628 N N . LYS A 1 84 ? 7.704 -0.685 -16.566 1.00 86.12 84 LYS A N 1
ATOM 629 C CA . LYS A 1 84 ? 8.724 -1.000 -17.584 1.00 86.12 84 LYS A CA 1
ATOM 630 C C . LYS A 1 84 ? 9.579 0.207 -17.978 1.00 86.12 84 LYS A C 1
ATOM 632 O O . LYS A 1 84 ? 10.642 0.023 -18.554 1.00 86.12 84 LYS A O 1
ATOM 637 N N . LYS A 1 85 ? 9.097 1.429 -17.728 1.00 87.44 85 LYS A N 1
ATOM 638 C CA . LYS A 1 85 ? 9.784 2.669 -18.118 1.00 87.44 85 LYS A CA 1
ATOM 639 C C . LYS A 1 85 ? 10.774 3.130 -17.052 1.00 87.44 85 LYS A C 1
ATOM 641 O O . LYS A 1 85 ? 11.849 3.606 -17.392 1.00 87.44 85 LYS A O 1
ATOM 646 N N . THR A 1 86 ? 10.379 3.038 -15.786 1.00 86.56 86 THR A N 1
ATOM 647 C CA . THR A 1 86 ? 11.147 3.561 -14.644 1.00 86.56 86 THR A CA 1
ATOM 648 C C . THR A 1 86 ? 11.757 2.459 -13.785 1.00 86.56 86 THR A C 1
ATOM 650 O O . THR A 1 86 ? 12.554 2.761 -12.909 1.00 86.56 86 THR A O 1
ATOM 653 N N . GLU A 1 87 ? 11.371 1.198 -14.004 1.00 85.62 87 GLU A N 1
ATOM 654 C CA . GLU A 1 87 ? 11.755 0.036 -13.189 1.00 85.62 87 GLU A CA 1
ATOM 655 C C . GLU A 1 87 ? 11.381 0.148 -11.700 1.00 85.62 87 GLU A C 1
ATOM 657 O O . GLU A 1 87 ? 11.853 -0.632 -10.870 1.00 85.62 87 GLU A O 1
ATOM 662 N N . THR A 1 88 ? 10.485 1.072 -11.354 1.00 87.94 88 THR A N 1
ATOM 663 C CA . THR A 1 88 ? 9.979 1.278 -9.994 1.00 87.94 88 THR A CA 1
ATOM 664 C C . THR A 1 88 ? 8.686 0.506 -9.763 1.00 87.94 88 THR A C 1
ATOM 666 O O . THR A 1 88 ? 7.892 0.310 -10.686 1.00 87.94 88 THR A O 1
ATOM 669 N N . TRP A 1 89 ? 8.462 0.071 -8.523 1.00 91.31 89 TRP A N 1
ATOM 670 C CA . TRP A 1 89 ? 7.163 -0.450 -8.107 1.00 91.31 89 TRP A CA 1
ATOM 671 C C . TRP A 1 89 ? 6.158 0.691 -7.976 1.00 91.31 89 TRP A C 1
ATOM 673 O O . TRP A 1 89 ? 6.484 1.773 -7.497 1.00 91.31 89 TRP A O 1
ATOM 683 N N . GLU A 1 90 ? 4.927 0.433 -8.388 1.00 91.62 90 GLU A N 1
ATOM 684 C CA . GLU A 1 90 ? 3.814 1.365 -8.289 1.00 91.62 90 GLU A CA 1
ATOM 685 C C . GLU A 1 90 ? 2.601 0.627 -7.734 1.00 91.62 90 GLU A C 1
ATOM 687 O O . GLU A 1 90 ? 2.269 -0.478 -8.174 1.00 91.62 90 GLU A O 1
ATOM 692 N N . VAL A 1 91 ? 1.918 1.239 -6.768 1.00 92.44 91 VAL A N 1
ATOM 693 C CA . VAL A 1 91 ? 0.667 0.688 -6.241 1.00 92.44 91 VAL A CA 1
ATOM 694 C C . VAL A 1 91 ? -0.451 0.943 -7.244 1.00 92.44 91 VAL A C 1
ATOM 696 O O . VAL A 1 91 ? -0.685 2.086 -7.654 1.00 92.44 91 VAL A O 1
ATOM 699 N N . LEU A 1 92 ? -1.138 -0.125 -7.632 1.00 91.44 92 LEU A N 1
ATOM 700 C CA . LEU A 1 92 ? -2.253 -0.096 -8.573 1.00 91.44 92 LEU A CA 1
ATOM 701 C C . LEU A 1 92 ? -3.582 0.024 -7.825 1.00 91.44 92 LEU A C 1
ATOM 703 O O . LEU A 1 92 ? -4.392 0.888 -8.150 1.00 91.44 92 LEU A O 1
ATOM 707 N N . ILE A 1 93 ? -3.784 -0.831 -6.820 1.00 92.00 93 ILE A N 1
ATOM 708 C CA . ILE A 1 93 ? -5.008 -0.929 -6.016 1.00 92.00 93 ILE A CA 1
ATOM 709 C C . ILE A 1 93 ? -4.607 -1.234 -4.573 1.00 92.00 93 ILE A C 1
ATOM 711 O O . ILE A 1 93 ? -3.671 -2.000 -4.341 1.00 92.00 93 ILE A O 1
ATOM 715 N N . ILE A 1 94 ? -5.341 -0.678 -3.611 1.00 93.25 94 ILE A N 1
ATOM 716 C CA . ILE A 1 94 ? -5.288 -1.114 -2.211 1.00 93.25 94 ILE A CA 1
ATOM 717 C C . ILE A 1 94 ? -6.612 -1.786 -1.872 1.00 93.25 94 ILE A C 1
ATOM 719 O O . ILE A 1 94 ? -7.671 -1.236 -2.144 1.00 93.25 94 ILE A O 1
ATOM 723 N N . MET A 1 95 ? -6.566 -2.972 -1.287 1.00 94.25 95 MET A N 1
ATOM 724 C CA . MET A 1 95 ? -7.726 -3.672 -0.747 1.00 94.25 95 MET A CA 1
ATOM 725 C C . MET A 1 95 ? -7.688 -3.565 0.772 1.00 94.25 95 MET A C 1
ATOM 727 O O . MET A 1 95 ? -6.628 -3.755 1.361 1.00 94.25 95 MET A O 1
ATOM 731 N N . ILE A 1 96 ? -8.818 -3.264 1.400 1.00 94.00 96 ILE A N 1
ATOM 732 C CA . ILE A 1 96 ? -8.957 -3.116 2.852 1.00 94.00 96 ILE A CA 1
ATOM 733 C C . ILE A 1 96 ? -9.994 -4.117 3.340 1.00 94.00 96 ILE A C 1
ATOM 735 O O . ILE A 1 96 ? -11.071 -4.219 2.757 1.00 94.00 96 ILE A O 1
ATOM 739 N N . ASP A 1 97 ? -9.666 -4.853 4.395 1.00 93.06 97 ASP A N 1
ATOM 740 C CA . ASP A 1 97 ? -10.589 -5.752 5.080 1.00 93.06 97 ASP A CA 1
ATOM 741 C C . ASP A 1 97 ? -11.488 -4.947 6.030 1.00 93.06 97 AS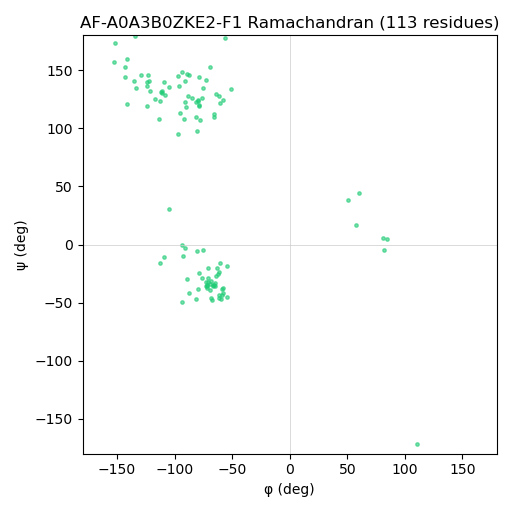P A C 1
ATOM 743 O O . ASP A 1 97 ? -11.102 -4.594 7.148 1.00 93.06 97 ASP A O 1
ATOM 747 N N . GLU A 1 98 ? -12.692 -4.626 5.566 1.00 90.81 98 GLU A N 1
ATOM 748 C CA . GLU A 1 98 ? -13.754 -4.020 6.360 1.00 90.81 98 GLU A CA 1
ATOM 749 C C . GLU A 1 98 ? -14.719 -5.111 6.840 1.00 90.81 98 GLU A C 1
ATOM 751 O O . GLU A 1 98 ? -15.647 -5.514 6.141 1.00 90.81 98 GLU A O 1
ATOM 756 N N . ASP A 1 99 ? -14.486 -5.592 8.063 1.00 87.75 99 ASP A N 1
ATOM 757 C CA . ASP A 1 99 ? -15.370 -6.519 8.785 1.00 87.75 99 ASP A CA 1
ATOM 758 C C . ASP A 1 99 ? -15.581 -7.850 8.038 1.00 87.75 99 ASP A C 1
ATOM 760 O O . ASP A 1 99 ? -16.696 -8.365 7.913 1.00 87.75 99 ASP A O 1
ATOM 764 N N . GLY A 1 100 ? -14.483 -8.410 7.521 1.00 86.56 100 GLY A N 1
ATOM 765 C CA . GLY A 1 100 ? -14.464 -9.661 6.765 1.00 86.56 100 GLY A CA 1
ATOM 766 C C . GLY A 1 100 ? -14.790 -9.483 5.282 1.00 86.56 100 GLY A C 1
ATOM 767 O O . GLY A 1 100 ? -14.909 -10.477 4.561 1.00 86.56 100 GLY A O 1
ATOM 768 N N . LYS A 1 101 ? -14.954 -8.240 4.809 1.00 88.62 101 LYS A N 1
ATOM 769 C CA . LYS A 1 101 ? -15.196 -7.916 3.401 1.00 88.62 101 LYS A CA 1
ATOM 770 C C . LYS A 1 101 ? -14.057 -7.077 2.848 1.00 88.62 101 LYS A C 1
ATOM 772 O O . LYS A 1 101 ? -13.768 -5.993 3.339 1.00 88.62 101 LYS A O 1
ATOM 777 N N . TRP A 1 102 ? -13.466 -7.548 1.756 1.00 90.12 102 TRP A N 1
ATOM 778 C CA . TRP A 1 102 ? -12.438 -6.798 1.045 1.00 90.12 102 TRP A CA 1
ATOM 779 C C . TRP A 1 102 ? -13.061 -5.704 0.175 1.00 90.12 102 TRP A C 1
ATOM 781 O O . TRP A 1 102 ? -13.843 -5.979 -0.739 1.00 90.12 102 TRP A O 1
ATOM 791 N N . VAL A 1 103 ? -12.692 -4.457 0.453 1.00 91.75 103 VAL A N 1
ATOM 792 C CA . VAL A 1 103 ? -13.101 -3.263 -0.291 1.00 91.75 103 VAL A CA 1
ATOM 793 C C . VAL A 1 103 ? -11.893 -2.699 -1.025 1.00 91.75 103 VAL A C 1
ATOM 795 O O . VAL A 1 103 ? -10.823 -2.550 -0.441 1.00 91.75 103 VAL A O 1
ATOM 798 N N . THR A 1 104 ? -12.042 -2.382 -2.311 1.00 92.19 104 THR A N 1
ATOM 799 C CA . THR A 1 104 ? -10.950 -1.819 -3.114 1.00 92.19 104 THR A CA 1
ATOM 800 C C . THR A 1 104 ? -10.912 -0.297 -3.037 1.00 92.19 104 THR A C 1
ATOM 802 O O . THR A 1 104 ? -11.946 0.370 -3.016 1.00 92.19 104 THR A O 1
ATOM 805 N N . LEU A 1 105 ? -9.710 0.263 -3.097 1.00 91.44 105 LEU A N 1
ATOM 806 C CA . LEU A 1 105 ? -9.432 1.670 -3.327 1.00 91.44 105 LEU A CA 1
ATOM 807 C C . LEU A 1 105 ? -8.736 1.822 -4.698 1.00 91.44 105 LEU A C 1
ATOM 809 O O . LEU A 1 105 ? -7.683 1.211 -4.902 1.00 91.44 105 LEU A O 1
ATOM 813 N N . PRO A 1 106 ? -9.286 2.634 -5.625 1.00 85.06 106 PRO A N 1
ATOM 814 C CA . PRO A 1 106 ? -10.538 3.377 -5.482 1.00 85.06 106 PRO A CA 1
ATOM 815 C C . PRO A 1 106 ? -11.761 2.446 -5.467 1.00 85.06 106 PRO A C 1
ATOM 817 O O . PRO A 1 106 ? -11.755 1.373 -6.071 1.00 85.06 106 PRO A O 1
ATOM 820 N N . LYS A 1 107 ? -12.844 2.886 -4.815 1.00 82.19 107 LYS A N 1
ATOM 821 C CA . LYS A 1 107 ? -14.105 2.124 -4.753 1.00 82.19 107 LYS A CA 1
ATOM 822 C C . LYS A 1 107 ? -14.731 1.894 -6.129 1.00 82.19 107 LYS A C 1
ATOM 824 O O . LYS A 1 107 ? -15.452 0.926 -6.316 1.00 82.19 107 LYS A O 1
ATOM 829 N N . SER A 1 108 ? -14.413 2.737 -7.112 1.00 77.81 108 SER A N 1
ATOM 830 C CA . SER A 1 108 ? -14.835 2.557 -8.506 1.00 77.81 108 SER A CA 1
ATOM 831 C C . SER A 1 108 ? -14.276 1.292 -9.165 1.00 77.81 108 SER A C 1
ATOM 833 O O . SER A 1 108 ? -14.845 0.833 -10.150 1.00 77.81 108 SER A O 1
ATOM 835 N N . ALA A 1 109 ? -13.191 0.716 -8.637 1.00 75.12 109 ALA A N 1
ATOM 836 C CA . ALA A 1 109 ? -12.655 -0.565 -9.096 1.00 75.12 109 ALA A CA 1
ATOM 837 C C . ALA A 1 109 ? -13.406 -1.778 -8.509 1.00 75.12 109 ALA A C 1
ATOM 839 O O . ALA A 1 109 ? -13.130 -2.913 -8.899 1.00 75.12 109 ALA A O 1
ATOM 840 N N . GLN A 1 110 ? -14.348 -1.561 -7.583 1.00 75.75 110 GLN A N 1
ATOM 841 C CA . GLN A 1 110 ? -15.108 -2.631 -6.952 1.00 75.75 110 GLN A CA 1
ATOM 842 C C . GLN A 1 110 ? -16.196 -3.127 -7.908 1.00 75.75 110 GLN A C 1
ATOM 844 O O . GLN A 1 110 ? -17.203 -2.460 -8.140 1.00 75.75 110 GLN A O 1
ATOM 849 N N . ILE A 1 111 ? -15.994 -4.319 -8.466 1.00 71.94 111 ILE A N 1
ATOM 850 C CA . ILE A 1 111 ? -16.997 -4.993 -9.289 1.00 71.94 111 ILE A CA 1
ATOM 851 C C . ILE A 1 111 ? -17.823 -5.880 -8.362 1.00 71.94 111 ILE A C 1
ATOM 853 O O . ILE A 1 111 ? -17.340 -6.900 -7.872 1.00 71.94 111 ILE A O 1
ATOM 857 N N . PHE A 1 112 ? -19.071 -5.493 -8.108 1.00 64.19 112 PHE A N 1
ATOM 858 C CA . PHE A 1 112 ? -20.030 -6.384 -7.466 1.00 64.19 112 PHE A CA 1
ATOM 859 C C . PHE A 1 112 ? -20.573 -7.339 -8.532 1.00 64.19 112 PHE A C 1
ATOM 861 O O . PHE A 1 112 ? -21.093 -6.855 -9.543 1.00 64.19 112 PHE A O 1
ATOM 868 N N . PRO A 1 113 ? -20.467 -8.670 -8.363 1.00 57.19 113 PRO A N 1
ATOM 869 C CA . PRO A 1 113 ? -21.216 -9.574 -9.220 1.00 57.19 113 PRO A CA 1
ATOM 870 C C . PRO A 1 113 ? -22.702 -9.230 -9.066 1.00 57.19 113 PRO A C 1
ATOM 872 O O . PRO A 1 113 ? -23.214 -9.169 -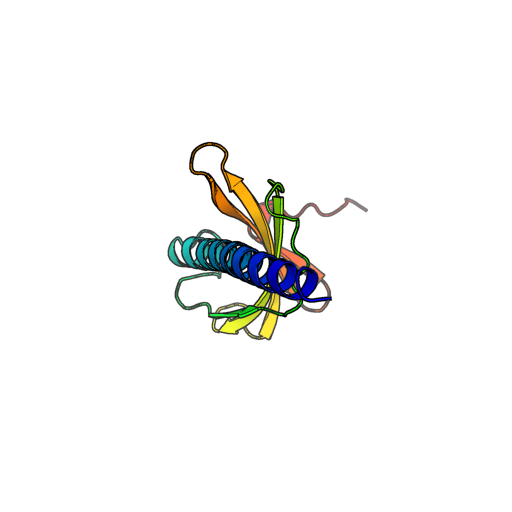7.947 1.00 57.19 113 PRO A O 1
ATOM 875 N N . GLN A 1 114 ? -23.373 -8.938 -10.182 1.00 50.09 114 GLN A N 1
ATOM 876 C CA . GLN A 1 114 ? -24.830 -8.853 -10.200 1.00 50.09 114 GLN A CA 1
ATOM 877 C C . GLN A 1 114 ? -25.343 -10.266 -9.905 1.00 50.09 114 GLN A C 1
ATOM 879 O O . GLN A 1 114 ? -25.107 -11.173 -10.704 1.00 50.09 114 GLN A O 1
ATOM 884 N N . LEU A 1 115 ? -25.917 -10.457 -8.715 1.00 43.44 115 LEU A N 1
ATOM 885 C CA . LEU A 1 115 ? -26.612 -11.687 -8.331 1.00 43.44 115 LEU A CA 1
ATOM 886 C C . LEU A 1 115 ? -27.987 -11.742 -8.995 1.00 43.44 115 LEU A C 1
ATOM 888 O O . LEU A 1 115 ? -28.648 -10.679 -9.040 1.00 43.44 115 LEU A O 1
#

Radius of gyration: 16.26 Å; Cα contacts (8 Å, |Δi|>4): 181; chains: 1; bounding box: 58×40×31 Å

Foldseek 3Di:
DPVVVVVVVVVVVVVVVVVVLQVVQLCVCQCVPVFPFRHNFWDWAFDPPQDFDDPPDQKTKTWIATCDIPQHRWIKMFIWGQDPVPRGIHTDWMWTQDPNDTAITVNVPDDDPPD

Nearest PDB structures (foldseek):
  7zah-assembly1_X  TM=5.407E-01  e=1.145E-01  Pyrococcus abyssi GE5
  6th6-assembly1_Ay  TM=5.488E-01  e=1.527E-01  Thermococcus kodakarensis KOD1
  6tmf-assembly1_a  TM=5.359E-01  e=1.442E-01  Thermococcus celer Vu 13 = JCM 8558
  8oml-assembly1_B  TM=3.962E-01  e=3.417E-01  Bdellovibrio bacteriovorus HD100
  8on4-assembly1_A  TM=3.921E-01  e=5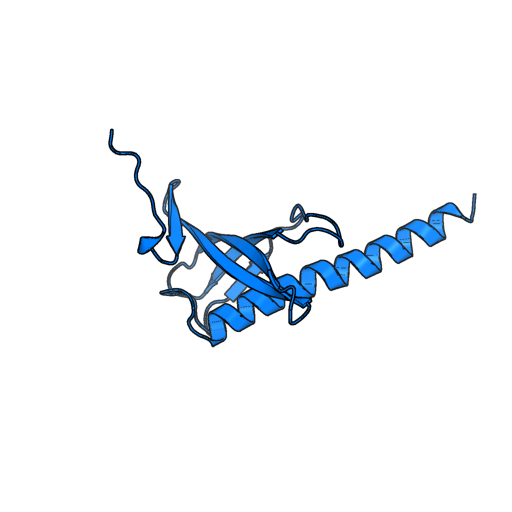.112E-01  Bdellovibrio bacteriovorus HD100

Mean predicted aligned error: 9.11 Å

Secondary structure (DSSP, 8-state):
--HHHHHHHHHHHHHHHHHHHHHHHHHHHHHTT-BTTB-TT-EEEE-SSP----TT-SEEEEEEEEEESTTTT-EEEEEEEE-TTT--EEEEEEEEEETTEEEEESGGG------